Protein AF-A0A7C1M7J5-F1 (afdb_monomer_lite)

pLDDT: mean 75.0, std 17.19, range [35.22, 92.38]

Organism: Aerophobetes bacterium (NCBI:txid2030807)

Foldseek 3Di:
DDPVVVVVVVVVVQVVLVVLLVLDPCNVPDQAQQDLSHPVNLVTDDDPPGDHDPDDLVSLCVSCPVNSVVSLVVSVVSCVVNVHDDDDPVNVVVVCVVPPPVVVVVVVSVVVVD

Secondary structure (DSSP, 8-state):
---HHHHHHHHHHHHHHHHHHTT-TTGGG---SS-TT-TTGGG----TTPPPP---HHHHHHHHGGGHHHHHHHHHHHHHHTT-----HHHHHHHHTT-THHHHHHHHHHHTT-

Structure (mmCIF, N/CA/C/O backbone):
data_AF-A0A7C1M7J5-F1
#
_entry.id   AF-A0A7C1M7J5-F1
#
loop_
_atom_site.group_PDB
_atom_site.id
_atom_site.type_symbol
_atom_site.label_atom_id
_atom_site.label_alt_id
_atom_site.label_comp_id
_atom_site.label_asym_id
_atom_site.label_entity_id
_atom_site.label_seq_id
_atom_site.pdbx_PDB_ins_code
_atom_site.Cartn_x
_atom_site.Cartn_y
_atom_site.Cartn_z
_atom_site.occupancy
_atom_site.B_iso_or_equiv
_atom_site.auth_seq_id
_atom_site.auth_comp_id
_atom_site.auth_asym_id
_atom_site.auth_atom_id
_atom_site.pdbx_PDB_model_num
ATOM 1 N N . MET A 1 1 ? 23.285 -25.250 14.640 1.00 49.06 1 MET A N 1
ATOM 2 C CA . MET A 1 1 ? 21.897 -25.724 14.824 1.00 49.06 1 MET A CA 1
ATOM 3 C C . MET A 1 1 ? 20.980 -24.612 14.348 1.00 49.06 1 ME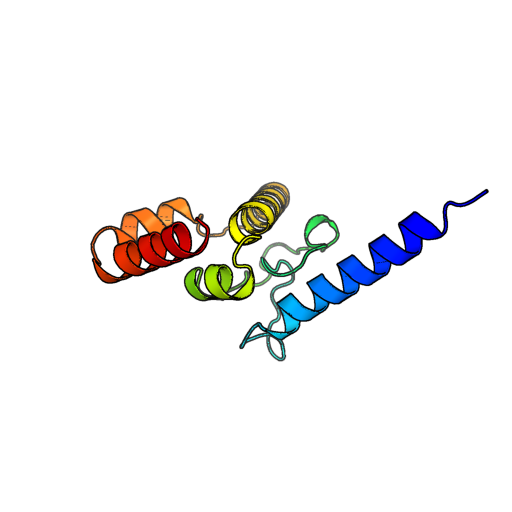T A C 1
ATOM 5 O O . MET A 1 1 ? 21.153 -23.496 14.815 1.00 49.06 1 MET A O 1
ATOM 9 N N . ALA A 1 2 ? 20.113 -24.865 13.365 1.00 57.69 2 ALA A N 1
ATOM 10 C CA . ALA A 1 2 ? 19.153 -23.859 12.911 1.00 57.69 2 ALA A CA 1
ATOM 11 C C . ALA A 1 2 ? 18.080 -23.663 13.993 1.00 57.69 2 ALA A C 1
ATOM 13 O O . ALA A 1 2 ? 17.556 -24.647 14.514 1.00 57.69 2 ALA A O 1
ATOM 14 N N . ASP A 1 3 ? 17.791 -22.414 14.356 1.00 67.06 3 ASP A N 1
ATOM 15 C CA . ASP A 1 3 ? 16.762 -22.079 15.341 1.00 67.06 3 ASP A CA 1
ATOM 16 C C . ASP A 1 3 ? 15.369 -22.223 14.705 1.00 67.06 3 ASP A C 1
ATOM 18 O O . ASP A 1 3 ? 14.809 -21.294 14.121 1.00 67.06 3 ASP A O 1
ATOM 22 N N . TYR A 1 4 ? 14.828 -23.439 14.787 1.00 66.31 4 TYR A N 1
ATOM 23 C CA . TYR A 1 4 ? 13.503 -23.786 14.273 1.00 66.31 4 TYR A CA 1
ATOM 24 C C . TYR A 1 4 ? 12.369 -23.002 14.952 1.00 66.31 4 TYR A C 1
ATOM 26 O O . TYR A 1 4 ? 11.320 -22.823 14.342 1.00 66.31 4 TYR A O 1
ATOM 34 N N . SER A 1 5 ? 12.569 -22.472 16.164 1.00 63.81 5 SER A N 1
ATOM 35 C CA . SER A 1 5 ? 11.553 -21.665 16.854 1.00 63.81 5 SER A CA 1
ATOM 36 C C . SER A 1 5 ? 11.305 -20.337 16.129 1.00 63.81 5 SER A C 1
ATOM 38 O O . SER A 1 5 ? 10.159 -19.932 15.917 1.00 63.81 5 SER A O 1
ATOM 40 N N . GLN A 1 6 ? 12.373 -19.691 15.650 1.00 60.09 6 GLN A N 1
ATOM 41 C CA . GLN A 1 6 ? 12.277 -18.456 14.863 1.00 60.09 6 GLN A CA 1
ATOM 42 C C . GLN A 1 6 ? 11.597 -18.679 13.505 1.00 60.09 6 GLN A C 1
ATOM 44 O O . GLN A 1 6 ? 10.854 -17.811 13.041 1.00 60.09 6 GLN A O 1
ATOM 49 N N . LEU A 1 7 ? 11.809 -19.846 12.886 1.00 61.31 7 LEU A N 1
ATOM 50 C CA . LEU A 1 7 ? 11.164 -20.227 11.625 1.00 61.31 7 LEU A CA 1
ATOM 51 C C . LEU A 1 7 ? 9.644 -20.370 11.789 1.00 61.31 7 LEU A C 1
ATOM 53 O O . LEU A 1 7 ? 8.894 -19.749 11.038 1.00 61.31 7 LEU A O 1
ATOM 57 N N . ILE A 1 8 ? 9.192 -21.087 12.822 1.00 62.25 8 ILE A N 1
ATOM 58 C CA . ILE A 1 8 ? 7.763 -21.308 13.109 1.00 62.25 8 ILE A CA 1
ATOM 59 C C . ILE A 1 8 ? 7.043 -19.984 13.413 1.00 62.25 8 ILE A C 1
ATOM 61 O O . ILE A 1 8 ? 5.949 -19.724 12.908 1.00 62.25 8 ILE A O 1
ATOM 65 N N . MET A 1 9 ? 7.672 -19.099 14.192 1.00 60.88 9 MET A N 1
ATOM 66 C CA . MET A 1 9 ? 7.118 -17.771 14.482 1.00 60.88 9 MET A CA 1
ATOM 67 C C . MET A 1 9 ? 7.049 -16.895 13.222 1.00 60.88 9 MET A C 1
ATOM 69 O O . MET A 1 9 ? 6.065 -16.186 13.010 1.00 60.88 9 MET A O 1
ATOM 73 N N . GLY A 1 10 ? 8.062 -16.968 12.353 1.00 60.09 10 GLY A N 1
ATOM 74 C CA . GLY A 1 10 ? 8.077 -16.267 11.070 1.00 60.09 10 GLY A CA 1
ATOM 75 C C . GLY A 1 10 ? 6.980 -16.734 10.107 1.00 60.09 10 GLY A C 1
ATOM 76 O O . GLY A 1 10 ? 6.390 -15.910 9.407 1.00 60.09 10 GLY A O 1
ATOM 77 N N . GLU A 1 11 ? 6.670 -18.029 10.084 1.00 59.91 11 GLU A N 1
ATOM 78 C CA . GLU A 1 11 ? 5.589 -18.601 9.272 1.00 59.91 11 GLU A CA 1
ATOM 79 C C . GLU A 1 11 ? 4.203 -18.198 9.786 1.00 59.91 11 GLU A C 1
ATOM 81 O O . GLU A 1 11 ? 3.374 -17.732 9.000 1.00 59.91 11 GLU A O 1
ATOM 86 N N . ALA A 1 12 ? 3.979 -18.251 11.101 1.00 61.12 12 ALA A N 1
ATOM 87 C CA . ALA A 1 12 ? 2.726 -17.811 11.716 1.00 61.12 12 ALA A CA 1
ATOM 88 C C . ALA A 1 12 ? 2.452 -16.310 11.486 1.00 61.12 12 ALA A C 1
ATOM 90 O O . ALA A 1 12 ? 1.318 -15.908 11.218 1.00 61.12 12 ALA A O 1
ATOM 91 N N . ILE A 1 13 ? 3.491 -15.466 11.533 1.00 60.62 13 ILE A N 1
ATOM 92 C CA . ILE A 1 13 ? 3.373 -14.027 11.240 1.00 60.62 13 ILE A CA 1
ATOM 93 C C . ILE A 1 13 ? 3.008 -13.795 9.768 1.00 60.62 13 ILE A C 1
ATOM 95 O O . ILE A 1 13 ? 2.091 -13.020 9.487 1.00 60.62 13 ILE A O 1
ATOM 99 N N . LYS A 1 14 ? 3.657 -14.503 8.834 1.00 59.69 14 LYS A N 1
ATOM 100 C CA . LYS A 1 14 ? 3.334 -14.427 7.398 1.00 59.69 14 LYS A CA 1
ATOM 101 C C . LYS A 1 14 ? 1.909 -14.879 7.097 1.00 59.69 14 LYS A C 1
ATOM 103 O O . LY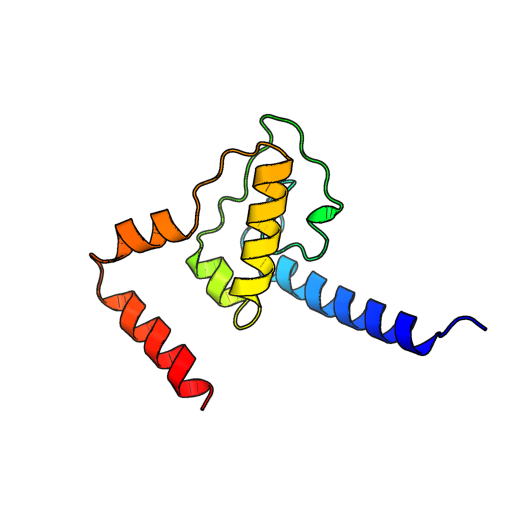S A 1 14 ? 1.258 -14.306 6.224 1.00 59.69 14 LYS A O 1
ATOM 108 N N . GLU A 1 15 ? 1.405 -15.882 7.810 1.00 59.78 15 GLU A N 1
ATOM 109 C CA . GLU A 1 15 ? 0.023 -16.331 7.659 1.00 59.78 15 GLU A CA 1
ATOM 110 C C . GLU A 1 15 ? -0.976 -15.267 8.144 1.00 59.78 15 GLU A C 1
ATOM 112 O O . GLU A 1 15 ? -1.964 -14.992 7.463 1.00 59.78 15 GLU A O 1
ATOM 117 N N . ILE A 1 16 ? -0.694 -14.593 9.266 1.00 60.72 16 ILE A N 1
ATOM 118 C CA . ILE A 1 16 ? -1.502 -13.461 9.750 1.00 60.72 16 ILE A CA 1
ATOM 119 C C . ILE A 1 16 ? -1.501 -12.311 8.736 1.00 60.72 16 ILE A C 1
ATOM 121 O O . ILE A 1 16 ? -2.544 -11.693 8.520 1.00 60.72 16 ILE A O 1
ATOM 125 N N . ASP A 1 17 ? -0.362 -12.018 8.109 1.00 62.53 17 ASP A N 1
ATOM 126 C CA . ASP A 1 17 ? -0.282 -10.939 7.126 1.00 62.53 17 ASP A CA 1
ATOM 127 C C . ASP A 1 17 ? -0.963 -11.291 5.793 1.00 62.53 17 ASP A C 1
ATOM 129 O O . ASP A 1 17 ? -1.630 -10.429 5.217 1.00 62.53 17 ASP A O 1
ATOM 133 N N . ARG A 1 18 ? -0.925 -12.555 5.336 1.00 61.62 18 ARG A N 1
ATOM 134 C CA . ARG A 1 18 ? -1.751 -12.998 4.191 1.00 61.62 18 ARG A CA 1
ATOM 135 C C . ARG A 1 18 ? -3.238 -12.743 4.434 1.00 61.62 18 ARG A C 1
ATOM 137 O O . ARG A 1 18 ? -3.908 -12.197 3.560 1.00 61.62 18 ARG A O 1
ATOM 144 N N . ARG A 1 19 ? -3.720 -12.991 5.659 1.00 69.62 19 ARG A N 1
ATOM 145 C CA . ARG A 1 19 ? -5.117 -12.721 6.051 1.00 69.62 19 ARG A CA 1
ATOM 146 C C . ARG A 1 19 ? -5.504 -11.238 5.977 1.00 69.62 19 ARG A C 1
ATOM 148 O O . ARG A 1 19 ? -6.692 -10.930 6.052 1.00 69.62 19 ARG A O 1
ATOM 155 N N . LEU A 1 20 ? -4.558 -10.297 5.883 1.00 79.56 20 LEU A N 1
ATOM 156 C CA . LEU A 1 20 ? -4.868 -8.870 5.715 1.00 79.56 20 LEU A CA 1
ATOM 157 C C . LEU A 1 20 ? -5.154 -8.514 4.257 1.00 79.56 20 LEU A C 1
ATOM 159 O O . LEU A 1 20 ? -6.043 -7.704 3.996 1.00 79.56 20 LEU A O 1
ATOM 163 N N . VAL A 1 21 ? -4.442 -9.131 3.313 1.00 82.00 21 VAL A N 1
ATOM 164 C CA . VAL A 1 21 ? -4.675 -8.912 1.880 1.00 82.00 21 VAL A CA 1
ATOM 165 C C . VAL A 1 21 ? -6.045 -9.467 1.477 1.00 82.00 21 VAL A C 1
ATOM 167 O O . VAL A 1 21 ? -6.770 -8.804 0.737 1.00 82.00 21 VAL A O 1
ATOM 170 N N . ASP A 1 22 ? -6.452 -10.597 2.061 1.00 85.06 22 ASP A N 1
ATOM 171 C CA . ASP A 1 22 ? -7.768 -11.218 1.840 1.00 85.06 22 ASP A CA 1
ATOM 172 C C . ASP A 1 22 ? -8.943 -10.336 2.294 1.00 85.06 22 ASP A C 1
ATOM 174 O O . ASP A 1 22 ? -10.053 -10.450 1.778 1.00 85.06 22 ASP A O 1
ATOM 178 N N . LYS A 1 23 ? -8.710 -9.409 3.234 1.00 87.38 23 LYS A N 1
ATOM 179 C CA . LYS A 1 23 ? -9.719 -8.429 3.676 1.00 87.38 23 LYS A CA 1
ATOM 180 C C . LYS A 1 23 ? -9.920 -7.290 2.679 1.00 87.38 23 LYS A C 1
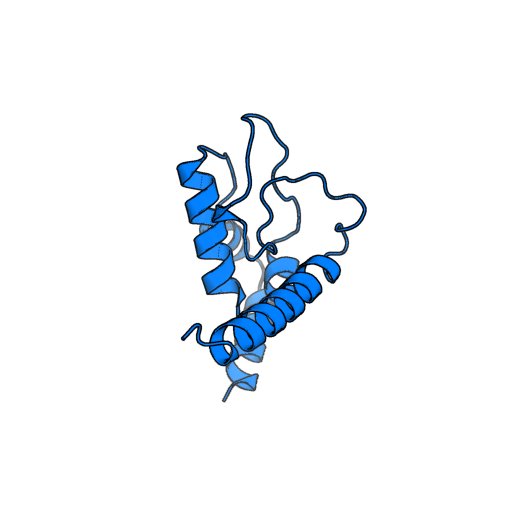ATOM 182 O O . LYS A 1 23 ? -10.826 -6.478 2.857 1.00 87.38 23 LYS A O 1
ATOM 187 N N . CYS A 1 24 ? -9.079 -7.186 1.652 1.00 90.44 24 CYS A N 1
ATOM 188 C CA . CYS A 1 24 ? -9.225 -6.160 0.636 1.00 90.44 24 CYS A CA 1
ATOM 189 C C . CYS A 1 24 ? -10.444 -6.464 -0.248 1.00 90.44 24 CYS A C 1
ATOM 191 O O . CYS A 1 24 ? -10.455 -7.484 -0.939 1.00 90.44 24 CYS A O 1
ATOM 193 N N . PRO A 1 25 ? -11.422 -5.547 -0.365 1.00 90.62 25 PRO A N 1
ATOM 194 C CA . PRO A 1 25 ? -12.598 -5.764 -1.213 1.00 90.62 25 PRO A CA 1
ATOM 195 C C . PRO A 1 25 ? -12.248 -5.874 -2.705 1.00 90.62 25 PRO A C 1
ATOM 197 O O . PRO A 1 25 ? -13.047 -6.343 -3.509 1.00 90.62 25 PRO A O 1
ATOM 200 N N . LYS A 1 26 ? -11.046 -5.431 -3.09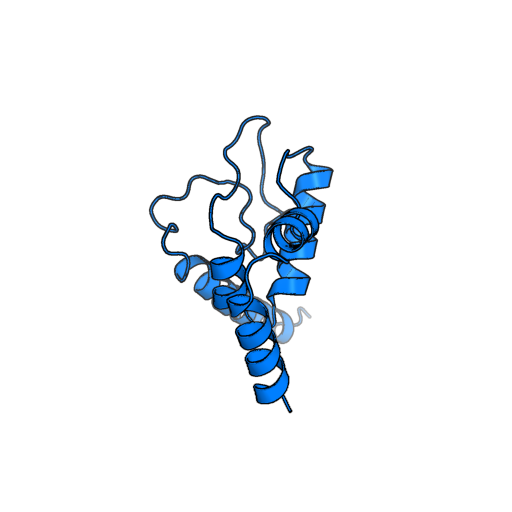3 1.00 89.75 26 LYS A N 1
ATOM 201 C CA . LYS A 1 26 ? -10.542 -5.504 -4.467 1.00 89.75 26 LYS A CA 1
ATOM 202 C C . LYS A 1 26 ? -9.641 -6.718 -4.711 1.00 89.75 26 LYS A C 1
ATOM 204 O O . LYS A 1 26 ? -9.217 -6.880 -5.849 1.00 89.75 26 LYS A O 1
ATOM 209 N N . TYR A 1 27 ? -9.342 -7.547 -3.702 1.00 89.88 27 TYR A N 1
ATOM 210 C CA . TYR A 1 27 ? -8.281 -8.564 -3.754 1.00 89.88 27 TYR A CA 1
ATOM 211 C C . TYR A 1 27 ? -8.325 -9.427 -5.020 1.00 89.88 27 TYR A C 1
ATOM 213 O O . TYR A 1 27 ? -7.370 -9.428 -5.791 1.00 89.88 27 TYR A O 1
ATOM 221 N N . GLN A 1 28 ? -9.470 -10.057 -5.296 1.00 87.62 28 GLN A N 1
ATOM 222 C CA . GLN A 1 28 ? -9.640 -10.981 -6.425 1.00 87.62 28 GLN A CA 1
ATOM 223 C C . GLN A 1 28 ? -9.468 -10.341 -7.813 1.00 87.62 28 GLN A C 1
ATOM 225 O O . GLN A 1 28 ? -9.343 -11.053 -8.804 1.00 87.62 28 GLN A O 1
ATOM 230 N N . ARG A 1 29 ? -9.510 -9.008 -7.912 1.00 89.19 29 ARG A N 1
ATOM 231 C CA . ARG A 1 29 ? -9.431 -8.263 -9.181 1.00 89.19 29 ARG A CA 1
ATOM 232 C C . ARG A 1 29 ? -8.296 -7.239 -9.192 1.00 89.19 29 ARG A C 1
ATOM 234 O O . ARG A 1 29 ? -8.208 -6.433 -10.115 1.00 89.19 29 ARG A O 1
ATOM 241 N N . CYS A 1 30 ? -7.471 -7.206 -8.149 1.00 90.12 30 CYS A N 1
ATOM 242 C CA . CYS A 1 30 ? -6.420 -6.212 -8.012 1.00 90.12 30 CYS A CA 1
ATOM 243 C C . CYS A 1 30 ? -5.208 -6.623 -8.847 1.00 90.12 30 CYS A C 1
ATOM 245 O O . CYS A 1 30 ? -4.668 -7.708 -8.664 1.00 90.12 30 CYS A O 1
ATOM 247 N N . SER A 1 31 ? -4.756 -5.728 -9.719 1.00 89.38 31 SER A N 1
ATOM 248 C CA . SER A 1 31 ? -3.548 -5.901 -10.531 1.00 89.38 31 SER A CA 1
ATOM 249 C C . SER A 1 31 ? -2.384 -5.015 -10.081 1.00 89.38 31 SER A C 1
ATOM 251 O O . SER A 1 31 ? -1.355 -4.981 -10.745 1.00 89.38 31 SER A O 1
ATOM 253 N N . ALA A 1 32 ? -2.532 -4.278 -8.975 1.00 91.50 32 ALA A N 1
ATOM 254 C CA . ALA A 1 32 ? -1.470 -3.410 -8.480 1.00 91.50 32 ALA A CA 1
ATOM 255 C C . ALA A 1 32 ? -0.300 -4.259 -7.945 1.00 91.50 32 ALA A C 1
ATOM 257 O O . ALA A 1 32 ? -0.497 -4.981 -6.962 1.00 91.50 32 ALA A O 1
ATOM 258 N N . PRO A 1 33 ? 0.909 -4.166 -8.528 1.00 91.06 33 PRO A N 1
ATOM 259 C CA . PRO A 1 33 ? 2.049 -4.980 -8.105 1.00 91.06 33 PRO A CA 1
ATOM 260 C C . PRO A 1 33 ? 2.632 -4.509 -6.767 1.00 91.06 33 PRO A C 1
ATOM 262 O O . PRO A 1 33 ? 3.227 -5.293 -6.032 1.00 91.06 33 PRO A O 1
ATOM 265 N N . LEU A 1 34 ? 2.429 -3.230 -6.433 1.00 92.00 34 LEU A N 1
ATOM 266 C CA . LEU A 1 34 ? 2.757 -2.651 -5.137 1.00 92.00 34 LEU A CA 1
ATOM 267 C C . LEU A 1 34 ? 1.463 -2.388 -4.367 1.00 92.00 34 LEU A C 1
ATOM 269 O O . LEU A 1 34 ? 0.656 -1.529 -4.740 1.00 92.00 34 LEU A O 1
ATOM 273 N N . CYS A 1 35 ? 1.273 -3.123 -3.272 1.00 91.69 35 CYS A N 1
ATOM 274 C CA . CYS A 1 35 ? 0.076 -3.050 -2.449 1.00 91.69 35 CYS A CA 1
ATOM 275 C C . CYS A 1 35 ? 0.414 -2.612 -1.013 1.00 91.69 35 CYS A C 1
ATOM 277 O O . CYS A 1 35 ? 1.237 -3.244 -0.359 1.00 91.69 35 CYS A O 1
ATOM 279 N N . PRO A 1 36 ? -0.258 -1.588 -0.460 1.00 91.06 36 PRO A N 1
ATOM 280 C CA . PRO A 1 36 ? -0.056 -1.155 0.924 1.00 91.06 36 PRO A CA 1
ATOM 281 C C . PRO A 1 36 ? -0.519 -2.175 1.976 1.00 91.06 36 PRO A C 1
ATOM 283 O O . PRO A 1 36 ? -0.258 -1.970 3.155 1.00 91.06 36 PRO A O 1
ATOM 286 N N . LEU A 1 37 ? -1.217 -3.245 1.580 1.00 91.56 37 LEU A N 1
ATOM 287 C CA . LEU A 1 37 ? -1.580 -4.363 2.459 1.00 91.56 37 LEU A CA 1
ATOM 288 C C . LEU A 1 37 ? -0.581 -5.525 2.389 1.00 91.56 37 LEU A C 1
ATOM 290 O O . LEU A 1 37 ? -0.703 -6.457 3.175 1.00 91.56 37 LEU A O 1
ATOM 294 N N . ASP A 1 38 ? 0.372 -5.491 1.456 1.00 90.19 38 ASP A N 1
ATOM 295 C CA . ASP A 1 38 ? 1.337 -6.572 1.271 1.00 90.19 38 ASP A CA 1
ATOM 296 C C . ASP A 1 38 ? 2.518 -6.411 2.243 1.00 90.19 38 ASP A C 1
ATOM 298 O O . ASP A 1 38 ? 3.241 -5.414 2.134 1.00 90.19 38 ASP A O 1
ATOM 302 N N . PRO A 1 39 ? 2.723 -7.346 3.191 1.00 85.75 39 PRO A N 1
ATOM 303 C CA . PRO A 1 39 ? 3.830 -7.298 4.150 1.00 85.75 39 PRO A CA 1
ATOM 304 C C . PRO A 1 39 ? 5.210 -7.381 3.485 1.00 85.75 39 PRO A C 1
ATOM 306 O O . PRO A 1 39 ? 6.166 -6.838 4.027 1.00 85.75 39 PRO A O 1
ATOM 309 N N . ASP A 1 40 ? 5.303 -8.028 2.322 1.00 89.00 40 ASP A N 1
ATOM 310 C CA . ASP A 1 40 ? 6.540 -8.317 1.592 1.00 89.00 40 ASP A CA 1
ATOM 311 C C . ASP A 1 40 ? 6.708 -7.367 0.387 1.00 89.00 40 ASP A C 1
ATOM 313 O O . ASP A 1 40 ? 7.276 -7.726 -0.649 1.00 89.00 40 ASP A O 1
ATOM 317 N N . ILE A 1 41 ? 6.167 -6.146 0.484 1.00 90.81 41 ILE A N 1
ATOM 318 C CA . ILE A 1 41 ? 6.182 -5.162 -0.607 1.00 90.81 41 ILE A CA 1
ATOM 319 C C . ILE A 1 41 ? 7.596 -4.788 -1.079 1.00 90.81 41 ILE A C 1
ATOM 321 O O . ILE A 1 41 ? 7.798 -4.505 -2.259 1.00 90.81 41 ILE A O 1
ATOM 325 N N . ASP A 1 42 ? 8.581 -4.820 -0.188 1.00 90.62 42 ASP A N 1
ATOM 326 C CA . ASP A 1 42 ? 9.996 -4.584 -0.482 1.00 90.62 42 ASP A CA 1
ATOM 327 C C . ASP A 1 42 ? 10.549 -5.570 -1.523 1.00 90.62 42 ASP A C 1
ATOM 329 O O . ASP A 1 42 ? 11.366 -5.205 -2.372 1.00 90.62 42 ASP A O 1
ATOM 333 N N . LYS A 1 43 ? 10.031 -6.802 -1.526 1.00 91.75 43 LYS A N 1
ATOM 334 C CA . LYS A 1 43 ? 10.416 -7.870 -2.460 1.00 91.75 43 LYS A CA 1
ATOM 335 C C . LYS A 1 43 ? 9.650 -7.816 -3.779 1.00 91.75 43 LYS A C 1
ATOM 337 O O . LYS A 1 43 ? 9.956 -8.580 -4.694 1.00 91.75 43 LYS A O 1
ATOM 342 N N . ARG A 1 44 ? 8.637 -6.952 -3.902 1.00 91.69 44 ARG A N 1
ATOM 343 C CA . ARG A 1 44 ? 7.811 -6.870 -5.111 1.00 91.69 44 ARG A CA 1
ATOM 344 C C . ARG A 1 44 ? 8.522 -6.122 -6.227 1.00 91.69 44 ARG A C 1
ATOM 346 O O . ARG A 1 44 ? 9.230 -5.132 -6.021 1.00 91.69 44 ARG A O 1
ATOM 353 N N . PHE A 1 45 ? 8.302 -6.594 -7.445 1.00 91.31 45 PHE A N 1
ATOM 354 C CA . PHE A 1 45 ? 8.772 -5.932 -8.651 1.00 91.31 45 PHE A CA 1
ATOM 355 C C . PHE A 1 45 ? 7.729 -4.922 -9.139 1.00 91.31 45 PHE A C 1
ATOM 357 O O . PHE A 1 45 ? 6.535 -5.142 -8.971 1.00 91.31 45 PHE A O 1
ATOM 364 N N . TYR A 1 46 ? 8.184 -3.817 -9.721 1.00 92.38 46 TYR A N 1
ATOM 365 C CA . TYR A 1 46 ? 7.331 -2.783 -10.303 1.00 92.38 46 TYR A CA 1
ATOM 366 C C . TYR A 1 46 ? 7.925 -2.369 -11.639 1.00 92.38 46 TYR A C 1
ATOM 368 O O . TYR A 1 46 ? 9.120 -2.076 -11.716 1.00 92.38 46 TYR A O 1
ATOM 376 N N . ILE A 1 47 ? 7.085 -2.318 -12.664 1.00 89.81 47 ILE A N 1
ATOM 377 C CA . ILE A 1 47 ? 7.424 -1.778 -13.971 1.00 89.81 47 ILE A CA 1
ATOM 378 C C . ILE A 1 47 ? 6.827 -0.380 -14.065 1.00 89.81 47 ILE A C 1
ATOM 380 O O . ILE A 1 47 ? 5.688 -0.123 -13.677 1.00 89.81 47 ILE A O 1
ATOM 384 N N . LYS A 1 48 ? 7.604 0.565 -14.595 1.00 86.62 48 LYS A N 1
ATOM 385 C CA . LYS A 1 48 ? 7.139 1.939 -14.782 1.00 86.62 48 LYS A CA 1
ATOM 386 C C . LYS A 1 48 ? 5.877 1.959 -15.649 1.00 86.62 48 LYS A C 1
ATOM 388 O O . LYS A 1 48 ? 5.918 1.568 -16.809 1.00 86.62 48 LYS A O 1
ATOM 393 N N . GLY A 1 49 ? 4.788 2.482 -15.086 1.00 84.25 49 GLY A N 1
ATOM 394 C CA . GLY A 1 49 ? 3.477 2.523 -15.737 1.00 84.25 49 GLY A CA 1
ATOM 395 C C . GLY A 1 49 ? 2.486 1.498 -15.189 1.00 84.25 49 GLY A C 1
ATOM 396 O O . GLY A 1 49 ? 1.298 1.617 -15.485 1.00 84.25 49 GLY A O 1
ATOM 397 N N . ASP A 1 50 ? 2.937 0.558 -14.351 1.00 90.06 50 ASP A N 1
ATOM 398 C CA . ASP A 1 50 ? 2.043 -0.365 -13.661 1.00 90.06 50 ASP A CA 1
ATOM 399 C C . ASP A 1 50 ? 1.017 0.387 -12.795 1.00 90.06 50 ASP A C 1
ATOM 401 O O . ASP A 1 50 ? 1.309 1.449 -12.224 1.00 90.06 50 ASP A O 1
ATOM 405 N N . PRO A 1 51 ? -0.201 -0.164 -12.658 1.00 88.81 51 PRO A N 1
ATOM 406 C CA . PRO A 1 51 ? -1.247 0.460 -11.870 1.00 88.81 51 PRO A CA 1
ATOM 407 C C . PRO A 1 51 ? -0.868 0.506 -10.388 1.00 88.81 51 PRO A C 1
ATOM 409 O O . PRO A 1 51 ? -0.388 -0.461 -9.805 1.00 88.81 51 PRO A O 1
ATOM 412 N N . ILE A 1 52 ? -1.162 1.628 -9.739 1.00 86.56 52 ILE A N 1
ATOM 413 C CA . ILE A 1 52 ? -0.974 1.783 -8.294 1.00 86.56 52 ILE A CA 1
ATOM 414 C C . ILE A 1 52 ? -2.266 1.393 -7.580 1.00 86.56 52 ILE A C 1
ATOM 416 O O . ILE A 1 52 ? -3.367 1.571 -8.110 1.00 86.56 52 ILE A O 1
ATOM 420 N N . CYS A 1 53 ? -2.140 0.884 -6.353 1.00 89.12 53 CYS A N 1
ATOM 421 C CA . CYS A 1 53 ? -3.288 0.579 -5.513 1.00 89.12 53 CYS A CA 1
ATOM 422 C C . CYS A 1 53 ? -4.262 1.770 -5.437 1.00 89.12 53 CYS A C 1
ATOM 424 O O . CYS A 1 53 ? -3.897 2.887 -5.069 1.00 89.12 53 CYS A O 1
ATOM 426 N N . SER A 1 54 ? -5.524 1.498 -5.771 1.00 87.25 54 SER A N 1
ATOM 427 C CA . SER A 1 54 ? -6.625 2.466 -5.763 1.00 87.25 54 SER A CA 1
ATOM 428 C C . SER A 1 54 ? -7.564 2.277 -4.570 1.00 87.25 54 SER A C 1
ATOM 430 O O . SER A 1 54 ? -8.706 2.748 -4.592 1.00 87.25 54 SER A O 1
ATOM 432 N N . LEU A 1 55 ? -7.157 1.504 -3.560 1.00 88.44 55 LEU A N 1
ATOM 433 C CA . LEU A 1 55 ? -7.960 1.341 -2.355 1.00 88.44 55 LEU A CA 1
ATOM 434 C C . LEU A 1 55 ? -7.958 2.666 -1.569 1.00 88.44 55 LEU A C 1
ATOM 436 O O . LEU A 1 55 ? -6.887 3.255 -1.391 1.00 88.44 55 LEU A O 1
ATOM 440 N N . PRO A 1 56 ? -9.123 3.166 -1.115 1.00 86.88 56 PRO A N 1
ATOM 441 C CA . PRO A 1 56 ? -9.174 4.363 -0.287 1.00 86.88 56 PRO A CA 1
ATOM 442 C C . PRO A 1 56 ? -8.332 4.201 0.976 1.00 86.88 56 PRO A C 1
ATOM 444 O O . PRO A 1 56 ? -8.264 3.121 1.563 1.00 86.88 56 PRO A O 1
ATOM 447 N N . VAL A 1 57 ? -7.715 5.291 1.431 1.00 84.69 57 VAL A N 1
ATOM 448 C CA . VAL A 1 57 ? -6.868 5.244 2.630 1.00 84.69 57 VAL A CA 1
ATOM 449 C C . VAL A 1 57 ? -7.670 4.874 3.882 1.00 84.69 57 VAL A C 1
ATOM 451 O O . VAL A 1 57 ? -7.137 4.271 4.804 1.00 84.69 57 VAL A O 1
ATOM 454 N N . GLU A 1 58 ? -8.964 5.176 3.898 1.00 82.00 58 GLU A N 1
ATOM 455 C CA . GLU A 1 58 ? -9.876 4.832 4.993 1.00 82.00 58 GLU A CA 1
ATOM 456 C C . GLU A 1 58 ? -9.982 3.320 5.168 1.00 82.00 58 GLU A C 1
ATOM 458 O O . GLU A 1 58 ? -9.829 2.813 6.275 1.00 82.00 58 GLU A O 1
ATOM 463 N N . GLU A 1 59 ? -10.156 2.605 4.059 1.00 88.38 59 GLU A N 1
ATOM 464 C CA . GLU A 1 59 ? -10.191 1.144 4.044 1.00 88.38 59 GLU A CA 1
ATOM 465 C C . GLU A 1 59 ? -8.850 0.569 4.505 1.00 88.38 59 GLU A C 1
ATOM 467 O O . GLU A 1 59 ? -8.810 -0.378 5.285 1.00 88.38 59 GLU A O 1
ATOM 472 N N . LEU A 1 60 ? -7.732 1.186 4.102 1.00 88.19 60 LEU A N 1
ATOM 473 C CA . LEU A 1 60 ? -6.407 0.786 4.583 1.00 88.19 60 LEU A CA 1
ATOM 474 C C . LEU A 1 60 ? -6.272 0.950 6.098 1.00 88.19 60 LEU A C 1
ATOM 476 O O . LEU A 1 60 ? -5.704 0.076 6.747 1.00 88.19 60 LEU A O 1
ATOM 480 N N . ILE A 1 61 ? -6.794 2.037 6.672 1.00 86.88 61 ILE A N 1
ATOM 481 C CA . ILE A 1 61 ? -6.791 2.252 8.125 1.00 86.88 61 ILE A CA 1
ATOM 482 C C . ILE A 1 61 ? -7.639 1.187 8.824 1.00 86.88 61 ILE A C 1
ATOM 484 O O . ILE A 1 61 ? -7.198 0.649 9.835 1.00 86.88 61 ILE A O 1
ATOM 488 N N . ILE A 1 62 ? -8.816 0.854 8.288 1.00 86.69 62 ILE A N 1
ATOM 489 C CA . ILE A 1 62 ? -9.704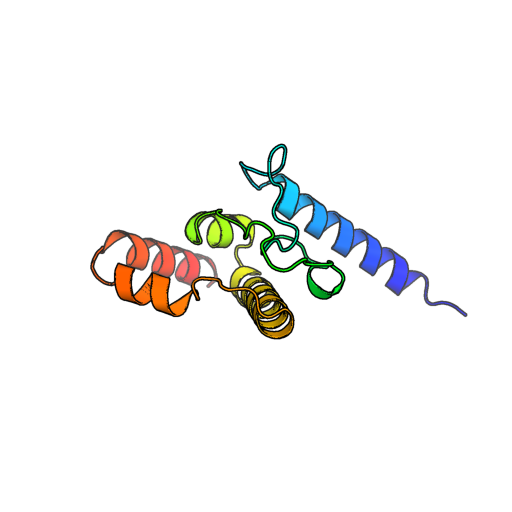 -0.166 8.862 1.00 86.69 62 ILE A CA 1
ATOM 490 C C . ILE A 1 62 ? -9.040 -1.549 8.817 1.00 86.69 62 ILE A C 1
ATOM 492 O O . ILE A 1 62 ? -8.975 -2.236 9.836 1.00 86.69 62 ILE A O 1
ATOM 496 N N . ILE A 1 63 ? -8.504 -1.944 7.659 1.00 88.31 63 ILE A N 1
ATOM 497 C CA . ILE A 1 63 ? -7.914 -3.272 7.451 1.00 88.31 63 ILE A CA 1
ATOM 498 C C . ILE A 1 63 ? -6.623 -3.436 8.259 1.00 88.31 63 ILE A C 1
ATOM 500 O O . ILE A 1 63 ? -6.444 -4.451 8.935 1.00 88.31 63 ILE A O 1
ATOM 504 N N . LEU A 1 64 ? -5.719 -2.451 8.205 1.00 85.19 64 LEU A N 1
ATOM 505 C CA . LEU A 1 64 ? -4.416 -2.527 8.875 1.00 85.19 64 LEU A CA 1
ATOM 506 C C . LEU A 1 64 ? -4.494 -2.175 10.361 1.00 85.19 64 LEU A C 1
ATOM 508 O O . LEU A 1 64 ? -3.630 -2.597 11.134 1.00 85.19 64 LEU A O 1
ATOM 512 N N . ASN A 1 65 ? -5.499 -1.399 10.769 1.00 86.69 65 ASN A N 1
ATOM 513 C CA . ASN A 1 65 ? -5.723 -0.962 12.142 1.00 86.69 65 ASN A CA 1
ATOM 514 C C . ASN A 1 65 ? -4.412 -0.440 12.779 1.00 86.69 65 ASN A C 1
ATOM 516 O O . ASN A 1 65 ? -3.745 0.438 12.221 1.00 86.69 65 ASN A O 1
ATOM 520 N N . ARG A 1 66 ? -3.970 -1.023 13.901 1.00 84.69 66 ARG A N 1
ATOM 521 C CA . ARG A 1 66 ? -2.744 -0.649 14.629 1.00 84.69 66 ARG A CA 1
ATOM 522 C C . ARG A 1 66 ? -1.476 -0.703 13.762 1.00 84.69 66 ARG A C 1
ATOM 524 O O . ARG A 1 66 ? -0.510 0.000 14.053 1.00 84.69 66 ARG A O 1
ATOM 531 N N . ARG A 1 67 ? -1.467 -1.494 12.680 1.00 84.44 67 ARG A N 1
ATOM 532 C CA . ARG A 1 67 ? -0.322 -1.640 11.764 1.00 84.44 67 ARG A CA 1
ATOM 533 C C . ARG A 1 67 ? -0.260 -0.559 10.687 1.00 84.44 67 ARG A C 1
ATOM 535 O O . ARG A 1 67 ? 0.790 -0.412 10.064 1.00 84.44 67 ARG A O 1
ATOM 542 N N . PHE A 1 68 ? -1.321 0.234 10.502 1.00 87.25 68 PHE A N 1
ATOM 543 C CA . PHE A 1 68 ? -1.441 1.184 9.390 1.00 87.25 68 PHE A CA 1
ATOM 544 C C . PHE A 1 68 ? -0.215 2.089 9.245 1.00 87.25 68 PHE A C 1
ATOM 546 O O . PHE A 1 68 ? 0.378 2.164 8.173 1.00 87.25 68 PHE A O 1
ATOM 553 N N . LYS A 1 69 ? 0.222 2.738 10.334 1.00 85.88 69 LYS A N 1
ATOM 554 C CA . LYS A 1 69 ? 1.356 3.677 10.289 1.00 85.88 69 LYS A CA 1
ATOM 555 C C . LYS A 1 69 ? 2.652 3.011 9.829 1.00 85.88 69 LYS A C 1
ATOM 557 O O . LYS A 1 69 ? 3.383 3.617 9.052 1.00 85.88 69 LYS A O 1
ATOM 562 N N . LYS A 1 70 ? 2.952 1.806 10.326 1.00 87.81 70 LYS A N 1
ATOM 563 C CA . LYS A 1 70 ? 4.176 1.076 9.971 1.00 87.81 70 LYS A CA 1
ATOM 564 C C . LYS A 1 70 ? 4.104 0.621 8.516 1.00 87.81 70 LYS A C 1
ATOM 566 O O . LYS A 1 70 ? 4.983 0.966 7.735 1.00 87.81 70 LYS A O 1
ATOM 571 N N . GLN A 1 71 ? 3.019 -0.058 8.152 1.00 88.44 71 GLN A N 1
ATOM 572 C CA . GLN A 1 71 ? 2.860 -0.637 6.823 1.00 88.44 71 GLN A CA 1
ATOM 573 C C . GLN A 1 71 ? 2.814 0.432 5.727 1.00 88.44 71 GLN A C 1
ATOM 575 O O . GLN A 1 71 ? 3.484 0.318 4.706 1.00 88.44 71 GLN A O 1
ATOM 580 N N . TYR A 1 72 ? 2.082 1.523 5.960 1.00 89.62 72 TYR A N 1
ATOM 581 C CA . TYR A 1 72 ? 1.977 2.606 4.987 1.00 89.62 72 TYR A CA 1
ATOM 582 C C . TYR A 1 72 ? 3.306 3.351 4.794 1.00 89.62 72 TYR A C 1
ATOM 584 O O . TYR A 1 72 ? 3.589 3.830 3.697 1.00 89.62 72 TYR A O 1
ATOM 592 N N . ARG A 1 73 ? 4.134 3.464 5.844 1.00 89.19 73 ARG A N 1
ATOM 593 C CA . ARG A 1 73 ? 5.485 4.036 5.722 1.00 89.19 73 ARG A CA 1
ATOM 594 C C . ARG A 1 73 ? 6.371 3.176 4.831 1.00 89.19 73 ARG A C 1
ATOM 596 O O . ARG A 1 73 ? 7.037 3.736 3.968 1.00 89.19 73 ARG A O 1
ATOM 603 N N . GLU A 1 74 ? 6.334 1.858 5.008 1.00 91.56 74 GLU A N 1
ATOM 604 C CA . GLU A 1 74 ? 7.103 0.940 4.166 1.00 91.56 74 GLU A CA 1
ATOM 605 C C . GLU A 1 74 ? 6.628 0.999 2.712 1.00 91.56 74 GLU A C 1
ATOM 607 O O . GLU A 1 74 ? 7.428 1.217 1.807 1.00 91.56 74 GLU A O 1
ATOM 612 N N . PHE A 1 75 ? 5.310 0.959 2.492 1.00 91.56 75 PHE A N 1
ATOM 613 C CA . PHE A 1 75 ? 4.718 1.158 1.169 1.00 91.56 75 PHE A CA 1
ATOM 614 C C . PHE A 1 75 ? 5.201 2.454 0.503 1.00 91.56 75 PHE A C 1
ATOM 616 O O . PHE A 1 75 ? 5.621 2.443 -0.653 1.00 91.56 75 PHE A O 1
ATOM 623 N N . ALA A 1 76 ? 5.159 3.574 1.230 1.00 90.44 76 ALA A N 1
ATOM 624 C CA . ALA A 1 76 ? 5.578 4.869 0.710 1.00 90.44 76 ALA A CA 1
ATOM 625 C C . ALA A 1 76 ? 7.072 4.895 0.363 1.00 90.44 76 ALA A C 1
ATOM 627 O O . ALA A 1 76 ? 7.438 5.440 -0.676 1.00 90.44 76 ALA A O 1
ATOM 628 N N . LYS A 1 77 ? 7.918 4.298 1.208 1.00 91.19 77 LYS A N 1
ATOM 629 C CA . LYS A 1 77 ? 9.359 4.177 0.975 1.00 91.19 77 LYS A CA 1
ATOM 630 C C . LYS A 1 77 ? 9.640 3.390 -0.306 1.00 91.19 77 LYS A C 1
ATOM 632 O O . LYS A 1 77 ? 10.288 3.926 -1.198 1.00 91.19 77 LYS A O 1
ATOM 637 N N . VAL A 1 78 ? 9.066 2.193 -0.442 1.00 91.62 78 VAL A N 1
ATOM 638 C CA . VAL A 1 78 ? 9.238 1.345 -1.634 1.00 91.62 78 VAL A CA 1
ATOM 639 C C . VAL A 1 78 ? 8.727 2.045 -2.896 1.00 91.62 78 VAL A C 1
ATOM 641 O O . VAL A 1 78 ? 9.366 1.985 -3.944 1.00 91.62 78 VAL A O 1
ATOM 644 N N . CYS A 1 79 ? 7.598 2.755 -2.807 1.00 90.56 79 CYS A N 1
ATOM 645 C CA . CYS A 1 79 ? 7.089 3.535 -3.932 1.00 90.56 79 CYS A CA 1
ATOM 646 C C . CYS A 1 79 ? 8.065 4.637 -4.366 1.00 90.56 79 CYS A C 1
ATOM 648 O O . CYS A 1 79 ? 8.257 4.827 -5.562 1.00 90.56 79 CYS A O 1
ATOM 650 N N . LEU A 1 80 ? 8.688 5.352 -3.425 1.00 89.75 80 LEU A N 1
ATOM 651 C CA . LEU A 1 80 ? 9.679 6.381 -3.752 1.00 89.75 80 LEU A CA 1
ATOM 652 C C . LEU A 1 80 ? 10.945 5.770 -4.366 1.00 89.75 80 LEU A C 1
ATOM 654 O O . LEU A 1 80 ? 11.407 6.268 -5.387 1.00 89.75 80 LEU A O 1
ATOM 658 N N . GLU A 1 81 ? 11.461 4.678 -3.794 1.00 91.25 81 GLU A N 1
ATOM 659 C CA . GLU A 1 81 ? 12.638 3.959 -4.311 1.00 91.25 81 GLU A CA 1
ATOM 660 C C . GLU A 1 81 ? 12.428 3.443 -5.739 1.00 91.25 81 GLU A C 1
ATOM 662 O O . GLU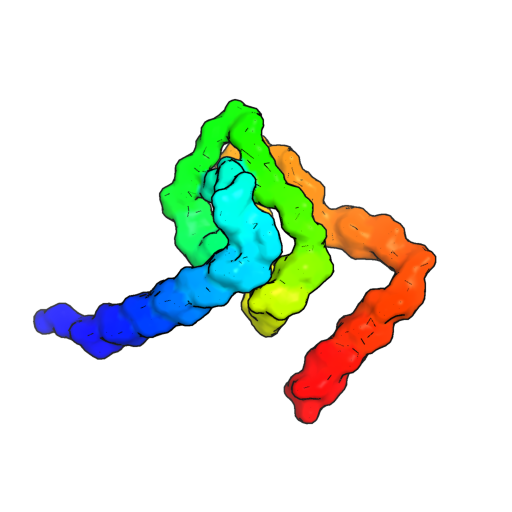 A 1 81 ? 13.354 3.444 -6.544 1.00 91.25 81 GLU A O 1
ATOM 667 N N . LYS A 1 82 ? 11.199 3.033 -6.072 1.00 90.00 82 LYS A N 1
ATOM 668 C CA . LYS A 1 82 ? 10.820 2.536 -7.404 1.00 90.00 82 LYS A CA 1
ATOM 669 C C . LYS A 1 82 ? 10.263 3.633 -8.329 1.00 90.00 82 LYS A C 1
ATOM 671 O O . LYS A 1 82 ? 9.669 3.314 -9.356 1.00 90.00 82 LYS A O 1
ATOM 676 N N . GLU A 1 83 ? 10.419 4.910 -7.966 1.00 89.19 83 GLU A N 1
ATOM 677 C CA . GLU A 1 83 ? 9.959 6.088 -8.729 1.00 89.19 83 GLU A CA 1
ATOM 678 C C . GLU A 1 83 ? 8.458 6.075 -9.092 1.00 89.19 83 GLU A C 1
ATOM 680 O O . GLU A 1 83 ? 8.006 6.600 -10.117 1.00 89.19 83 GLU A O 1
ATOM 685 N N . VAL A 1 84 ? 7.650 5.470 -8.229 1.00 87.56 84 VAL A N 1
ATOM 686 C CA . VAL A 1 84 ? 6.205 5.328 -8.389 1.00 87.56 84 VAL A CA 1
ATOM 687 C C . VAL A 1 84 ? 5.526 6.652 -8.046 1.00 87.56 84 VAL A C 1
ATOM 689 O O . VAL A 1 84 ? 5.693 7.209 -6.960 1.00 87.56 84 VAL A O 1
ATOM 692 N N . ARG A 1 85 ? 4.680 7.156 -8.948 1.00 79.31 85 ARG A N 1
ATOM 693 C CA . ARG A 1 85 ? 3.907 8.384 -8.710 1.00 79.31 85 ARG A CA 1
ATOM 694 C C . ARG A 1 85 ? 2.613 8.089 -7.959 1.00 79.31 85 ARG A C 1
ATOM 696 O O . ARG A 1 85 ? 1.589 7.831 -8.579 1.00 79.31 85 ARG A O 1
ATOM 703 N N . PHE A 1 86 ? 2.623 8.192 -6.634 1.00 79.00 86 PHE A N 1
ATOM 704 C CA . PHE A 1 86 ? 1.423 8.024 -5.803 1.00 79.00 86 PHE A CA 1
ATOM 705 C C . PHE A 1 86 ? 1.056 9.309 -5.049 1.00 79.00 86 PHE A C 1
ATOM 707 O O . PHE A 1 86 ? 1.861 10.232 -4.925 1.00 79.00 86 PHE A O 1
ATOM 714 N N . ARG A 1 87 ? -0.175 9.380 -4.524 1.00 73.25 87 ARG A N 1
ATOM 715 C CA . ARG A 1 87 ? -0.604 10.493 -3.664 1.00 73.25 87 ARG A CA 1
ATOM 716 C C . ARG A 1 87 ? -0.238 10.192 -2.200 1.00 73.25 87 ARG A C 1
ATOM 718 O O . ARG A 1 87 ? -0.793 9.251 -1.632 1.00 73.25 87 ARG A O 1
ATOM 725 N N . PRO A 1 88 ? 0.628 10.992 -1.550 1.00 71.94 88 PRO A N 1
ATOM 726 C CA . PRO A 1 88 ? 0.999 10.765 -0.157 1.00 71.94 88 PRO A CA 1
ATOM 727 C C . PRO A 1 88 ? -0.176 10.974 0.801 1.00 71.94 88 PRO A C 1
ATOM 729 O O . PRO A 1 88 ? -1.039 11.825 0.580 1.00 71.94 88 PRO A O 1
ATOM 732 N N . PHE A 1 89 ? -0.159 10.262 1.928 1.00 72.50 89 PHE A N 1
ATOM 733 C CA . PHE A 1 89 ? -1.230 10.327 2.927 1.00 72.50 89 PHE A CA 1
ATOM 734 C C . PHE A 1 89 ? -1.439 11.728 3.521 1.00 72.50 89 PHE A C 1
ATOM 736 O O . PHE A 1 89 ? -2.580 12.143 3.706 1.00 72.50 89 PHE A O 1
ATOM 743 N N . LYS A 1 90 ? -0.364 12.492 3.767 1.00 67.69 90 LYS A N 1
ATOM 744 C CA . LYS A 1 90 ? -0.462 13.871 4.285 1.00 67.69 90 LYS A CA 1
ATOM 745 C C . LYS A 1 90 ? -1.335 14.761 3.386 1.00 67.69 90 LYS A C 1
ATOM 747 O O . LYS A 1 90 ? -2.241 15.424 3.878 1.00 67.69 90 LYS A O 1
ATOM 752 N N . ALA A 1 91 ? -1.160 14.658 2.068 1.00 63.16 91 ALA A N 1
ATOM 753 C CA . ALA A 1 91 ? -1.964 15.392 1.090 1.00 63.16 91 ALA A CA 1
ATOM 754 C C . ALA A 1 91 ? -3.442 14.946 1.067 1.00 63.16 91 ALA A C 1
ATOM 756 O O . ALA A 1 91 ? -4.329 15.723 0.711 1.00 63.16 91 ALA A O 1
ATOM 757 N N . VAL A 1 92 ? -3.731 13.695 1.448 1.00 61.62 92 VAL A N 1
ATOM 758 C CA . VAL A 1 92 ? -5.108 13.206 1.629 1.00 61.62 92 VAL A CA 1
ATOM 759 C C . VAL A 1 92 ? -5.737 13.810 2.890 1.00 61.62 92 VAL A C 1
ATOM 761 O O . VAL A 1 92 ? -6.896 14.211 2.838 1.00 61.62 92 VAL A O 1
ATOM 764 N N . GLN A 1 93 ? -4.994 13.937 3.995 1.00 61.66 93 GLN A N 1
ATOM 765 C CA . GLN A 1 93 ? -5.501 14.543 5.236 1.00 61.66 93 GLN A CA 1
ATOM 766 C C . GLN A 1 93 ? -5.780 16.046 5.112 1.00 61.66 93 GLN A C 1
ATOM 768 O O . GLN A 1 93 ? -6.807 16.523 5.588 1.00 61.66 93 GLN A O 1
ATOM 773 N N . GLU A 1 94 ? -4.899 16.798 4.453 1.00 58.38 94 GLU A N 1
ATOM 774 C CA . GLU A 1 94 ? -5.046 18.252 4.284 1.00 58.38 94 GLU A CA 1
ATOM 775 C C . GLU A 1 94 ? -6.287 18.618 3.465 1.00 58.38 94 GLU A C 1
ATOM 777 O O . GLU A 1 94 ? -7.019 19.538 3.824 1.00 58.38 94 GLU A O 1
ATOM 782 N N . LYS A 1 95 ? -6.601 17.837 2.421 1.00 55.97 95 LYS A N 1
ATOM 783 C CA . LYS A 1 95 ? -7.874 17.969 1.695 1.00 55.97 95 LYS A CA 1
ATOM 784 C C . LYS A 1 95 ? -9.085 17.635 2.563 1.00 55.97 95 LYS A C 1
ATOM 786 O O . LYS A 1 95 ? -10.176 18.134 2.296 1.00 55.97 95 LYS A O 1
ATOM 791 N N . LYS A 1 96 ? -8.901 16.780 3.572 1.00 50.09 96 LYS A N 1
ATOM 792 C CA . LYS A 1 96 ? -9.979 16.276 4.415 1.00 50.09 96 LYS A CA 1
ATOM 793 C C . LYS A 1 96 ? -10.294 17.147 5.612 1.00 50.09 96 LYS A C 1
ATOM 795 O O . LYS A 1 96 ? -11.458 17.117 5.948 1.00 50.09 96 LYS A O 1
ATOM 800 N N . LYS A 1 97 ? -9.401 18.002 6.141 1.00 48.75 97 LYS A N 1
ATOM 801 C CA . LYS A 1 97 ? -9.679 18.977 7.238 1.00 48.75 97 LYS A CA 1
ATOM 802 C C . LYS A 1 97 ? -10.976 19.821 7.100 1.00 48.75 97 LYS A C 1
ATOM 804 O O . LYS A 1 97 ? -11.354 20.513 8.034 1.00 48.75 97 LYS A O 1
ATOM 809 N N . LYS A 1 98 ? -11.674 19.749 5.964 1.00 49.97 98 LYS A N 1
ATOM 810 C CA . LYS A 1 98 ? -13.008 20.301 5.701 1.00 49.97 98 LYS A CA 1
ATOM 811 C C . LYS A 1 98 ? -14.210 19.397 6.085 1.00 49.97 98 LYS A C 1
ATOM 813 O O . LYS A 1 98 ? -15.332 19.824 5.844 1.00 49.97 98 LYS A O 1
ATOM 818 N N . HIS A 1 99 ? -14.049 18.181 6.635 1.00 41.00 99 HIS A N 1
ATOM 819 C CA . HIS A 1 99 ? -15.168 17.224 6.840 1.00 41.00 99 HIS A CA 1
ATOM 820 C C . HIS A 1 99 ? -15.262 16.597 8.263 1.00 41.00 99 HIS A C 1
ATOM 822 O O . HIS A 1 99 ? -14.810 15.484 8.481 1.00 41.00 99 HIS A O 1
ATOM 828 N N . PRO A 1 100 ? -15.976 17.179 9.237 1.00 48.06 100 PRO A N 1
ATOM 829 C CA . PRO A 1 100 ? -15.890 16.866 10.685 1.00 48.06 100 PRO A CA 1
ATOM 830 C C . PRO A 1 100 ? -16.110 15.404 11.164 1.00 48.06 100 PRO A C 1
ATOM 832 O O . PRO A 1 100 ? -15.883 15.088 12.329 1.00 48.06 100 PRO A O 1
ATOM 835 N N . LYS A 1 101 ? -16.521 14.469 10.301 1.00 48.88 101 LYS A N 1
ATOM 836 C CA . LYS A 1 101 ? -16.857 13.080 10.661 1.00 48.88 101 LYS A CA 1
ATOM 837 C C . LYS A 1 101 ? -15.636 12.178 10.947 1.00 48.88 101 LYS A C 1
ATOM 839 O O . LYS A 1 101 ? -15.789 11.159 11.613 1.00 48.88 101 LYS A O 1
ATOM 844 N N . TYR A 1 102 ? -14.430 12.519 10.470 1.00 50.91 102 TYR A N 1
ATOM 845 C CA . TYR A 1 102 ? -13.217 11.694 10.680 1.00 50.91 102 TYR A CA 1
ATOM 846 C C . TYR A 1 102 ? -12.499 11.956 12.010 1.00 50.91 102 TYR A C 1
ATOM 848 O O . TYR A 1 102 ? -11.861 11.042 12.525 1.00 50.91 102 TYR A O 1
ATOM 856 N N . GLU A 1 103 ? -12.599 13.161 12.580 1.00 48.75 103 GLU A N 1
ATOM 857 C CA . GLU A 1 103 ? -12.007 13.473 13.893 1.00 48.75 103 GLU A CA 1
ATOM 858 C C . GLU A 1 103 ? -12.660 12.621 14.982 1.00 48.75 103 GLU A C 1
ATOM 860 O O . GLU A 1 103 ? -11.975 12.064 15.834 1.00 48.75 103 GLU A O 1
ATOM 865 N N . GLN A 1 104 ? -13.970 12.398 14.866 1.00 51.12 104 GLN A N 1
ATOM 866 C CA . GLN A 1 104 ? -14.735 11.530 15.760 1.00 51.12 104 GLN A CA 1
ATOM 867 C C . GLN A 1 104 ? -14.317 10.052 15.655 1.00 51.12 104 GLN A C 1
ATOM 869 O O . GLN A 1 104 ? -14.296 9.348 16.664 1.00 51.12 104 GLN A O 1
ATOM 874 N N . LEU A 1 105 ? -13.947 9.578 14.455 1.00 51.59 105 LEU A N 1
ATOM 875 C CA . LEU A 1 105 ? -13.448 8.212 14.254 1.00 51.59 105 LEU A CA 1
ATOM 876 C C . LEU A 1 105 ? -12.022 8.045 14.802 1.00 51.59 105 LEU A C 1
ATOM 878 O O . LEU A 1 105 ? -11.719 7.026 15.412 1.00 51.59 105 LEU A O 1
ATOM 882 N N . GLN A 1 106 ? -11.159 9.054 14.621 1.00 50.12 106 GLN A N 1
ATOM 883 C CA . GLN A 1 106 ? -9.824 9.069 15.224 1.00 50.12 106 GLN A CA 1
ATOM 884 C C . GLN A 1 106 ? -9.914 9.078 16.752 1.00 50.12 106 GLN A C 1
ATOM 886 O O . GLN A 1 106 ? -9.279 8.243 17.386 1.00 50.12 106 GLN A O 1
ATOM 891 N N . MET A 1 107 ? -10.734 9.954 17.342 1.00 46.34 107 MET A N 1
ATOM 892 C CA . MET A 1 107 ? -10.885 10.032 18.796 1.00 46.34 107 MET A CA 1
ATOM 893 C C . MET A 1 107 ? -11.377 8.719 19.405 1.00 46.34 107 MET A C 1
ATOM 895 O O . MET A 1 107 ? -10.764 8.271 20.365 1.00 46.34 107 MET A O 1
ATOM 899 N N . LYS A 1 108 ? -12.385 8.059 18.811 1.00 46.56 108 LYS A N 1
ATOM 900 C CA . LYS A 1 108 ? -12.866 6.751 19.293 1.00 46.56 108 LYS A CA 1
ATOM 901 C C . LYS A 1 108 ? -11.783 5.672 19.273 1.00 46.56 108 LYS A C 1
ATOM 903 O O . LYS A 1 108 ? -11.572 4.996 20.270 1.00 46.56 108 LYS A O 1
ATOM 908 N N . ILE A 1 109 ? -11.031 5.564 18.174 1.00 48.41 109 ILE A N 1
ATOM 909 C CA . ILE A 1 109 ? -9.949 4.572 18.056 1.00 48.41 109 ILE A CA 1
ATOM 910 C C . ILE A 1 109 ? -8.839 4.821 19.093 1.00 48.41 109 ILE A C 1
ATOM 912 O O . ILE A 1 109 ? -8.226 3.866 19.564 1.00 48.41 109 ILE A O 1
ATOM 916 N N . PHE A 1 110 ? -8.563 6.079 19.456 1.00 42.25 110 PHE A N 1
ATOM 917 C CA . PHE A 1 110 ? -7.572 6.408 20.486 1.00 42.25 110 PHE A CA 1
ATOM 918 C C . PHE A 1 110 ? -8.097 6.238 21.919 1.00 42.25 110 PHE A C 1
ATOM 920 O O . PHE A 1 110 ? -7.305 5.877 22.784 1.00 42.25 110 PHE A O 1
ATOM 927 N N . THR A 1 111 ? -9.392 6.449 22.179 1.00 39.94 111 THR A N 1
ATOM 928 C CA . THR A 1 111 ? -9.994 6.210 23.503 1.00 39.94 111 THR A CA 1
ATOM 929 C C . THR A 1 111 ? -10.245 4.731 23.796 1.00 39.94 111 THR A C 1
ATOM 931 O O . THR A 1 111 ? -10.129 4.337 24.945 1.00 39.94 111 THR A O 1
ATOM 934 N N . ASP A 1 112 ? -10.497 3.895 22.783 1.00 38.84 112 ASP A N 1
ATOM 935 C CA . ASP A 1 112 ? -10.720 2.444 22.947 1.00 38.84 112 ASP A CA 1
ATOM 936 C C . ASP A 1 112 ? -9.406 1.630 23.091 1.00 38.84 112 ASP A C 1
ATOM 938 O O . ASP A 1 112 ? -9.404 0.398 23.052 1.00 38.84 112 ASP A O 1
ATOM 942 N N . MET A 1 113 ? -8.259 2.309 23.204 1.00 43.84 113 MET A N 1
ATOM 943 C CA . MET A 1 113 ? -6.937 1.710 23.446 1.00 43.84 113 MET A CA 1
ATOM 944 C C . MET A 1 113 ? -6.315 2.132 24.790 1.00 43.84 113 MET A C 1
ATOM 946 O O . MET A 1 113 ? -5.135 1.845 25.006 1.00 43.84 113 MET A O 1
ATOM 950 N N . GLY A 1 114 ? -7.080 2.820 25.645 1.00 35.22 114 GLY A N 1
ATOM 951 C CA . GLY A 1 114 ? -6.726 3.164 27.026 1.00 35.22 114 GLY A CA 1
ATOM 952 C C . GLY A 1 114 ? -7.420 2.255 28.026 1.00 35.22 114 GLY A C 1
ATOM 953 O O . GLY A 1 114 ? -8.617 1.972 27.808 1.00 35.22 114 GLY A O 1
#

Radius of gyration: 16.28 Å; chains: 1; bounding box: 39×46×43 Å

Sequence (114 aa):
MADYSQLIMGEAIKEIDRRLVDKCPKYQRCSAPLCPLDPDIDKRFYIKGDPICSLPVEELIIILNRRFKKQYREFAKVCLEKEVRFRPFKAVQEKKKKHPKYEQLQMKIFTDMG